Protein AF-A0A9D1M6K6-F1 (afdb_monomer)

Nearest PDB structures (foldseek):
  8ptf-assembly1_A  TM=5.193E-01  e=3.815E-02  Bacteroides thetaiotaomicron
  6l8a-assembly3_E  TM=4.434E-01  e=5.321E-02  Acidithiobacillus ferrooxidans
  6l8a-assembly3_F  TM=3.833E-01  e=7.420E-02  Acidithiobacillus ferrooxidans
  6ww7-assembly1_A  TM=5.038E-01  e=3.914E-01  Homo sapiens
  7ado-assembly1_A  TM=4.540E-01  e=6.098E-01  Homo sapiens

Structure (mmCIF, N/CA/C/O backbone):
data_AF-A0A9D1M6K6-F1
#
_entry.id   AF-A0A9D1M6K6-F1
#
loop_
_atom_site.group_PDB
_atom_site.id
_atom_site.type_symbol
_atom_site.label_atom_id
_atom_site.label_alt_id
_atom_site.label_comp_id
_atom_site.label_asym_id
_atom_site.label_entity_id
_atom_site.label_seq_id
_atom_site.pdbx_PDB_ins_code
_atom_site.Cartn_x
_atom_site.Cartn_y
_atom_site.Cartn_z
_atom_site.occupancy
_atom_site.B_iso_or_equiv
_atom_site.auth_seq_id
_atom_site.auth_comp_id
_atom_site.auth_asym_id
_atom_site.auth_atom_id
_atom_site.pdbx_PDB_model_num
ATOM 1 N N . MET A 1 1 ? 9.273 11.017 15.588 1.00 47.97 1 MET A N 1
ATOM 2 C CA . MET A 1 1 ? 7.871 10.548 15.519 1.00 47.97 1 MET A CA 1
ATOM 3 C C . MET A 1 1 ? 7.572 10.304 14.057 1.00 47.97 1 MET A C 1
ATOM 5 O O . MET A 1 1 ? 7.855 11.195 13.271 1.00 47.97 1 MET A O 1
ATOM 9 N N . GLY A 1 2 ? 7.155 9.089 13.700 1.00 63.84 2 GLY A N 1
ATOM 10 C CA . GLY A 1 2 ? 6.915 8.712 12.307 1.00 63.84 2 GLY A CA 1
ATOM 11 C C . GLY A 1 2 ? 5.485 8.980 11.845 1.00 63.84 2 GLY A C 1
ATOM 12 O O . GLY A 1 2 ? 4.604 9.266 12.658 1.00 63.84 2 GLY A O 1
ATOM 13 N N . SER A 1 3 ? 5.255 8.833 10.545 1.00 81.44 3 SER A N 1
ATOM 14 C CA . SER A 1 3 ? 3.920 8.757 9.961 1.00 81.44 3 SER A CA 1
ATOM 15 C C . SER A 1 3 ? 3.180 7.555 10.547 1.00 81.44 3 SER A C 1
ATOM 17 O O . SER A 1 3 ? 3.745 6.479 10.748 1.00 81.44 3 SER A O 1
ATOM 19 N N . THR A 1 4 ? 1.912 7.752 10.889 1.00 89.50 4 THR A N 1
ATOM 20 C CA . THR A 1 4 ? 1.105 6.757 11.603 1.00 89.50 4 THR A CA 1
ATOM 21 C C . THR A 1 4 ? -0.231 6.611 10.902 1.00 89.50 4 THR A C 1
ATOM 23 O O . THR A 1 4 ? -0.861 7.613 10.568 1.00 89.50 4 THR A O 1
ATOM 26 N N . ILE A 1 5 ? -0.679 5.371 10.723 1.00 91.19 5 ILE A N 1
ATOM 27 C CA . ILE A 1 5 ? -2.051 5.079 10.319 1.00 91.19 5 ILE A CA 1
ATOM 28 C C . ILE A 1 5 ? -2.792 4.563 11.550 1.00 91.19 5 ILE A C 1
ATOM 30 O O . ILE A 1 5 ? -2.311 3.690 12.279 1.00 91.19 5 ILE A O 1
ATOM 34 N N . VAL A 1 6 ? -3.972 5.132 11.785 1.00 92.69 6 VAL A N 1
ATOM 35 C CA . VAL A 1 6 ? -4.884 4.708 12.846 1.00 92.69 6 VAL A CA 1
ATOM 36 C C . VAL A 1 6 ? -6.104 4.046 12.221 1.00 92.69 6 VAL A C 1
ATOM 38 O O . VAL A 1 6 ? -6.691 4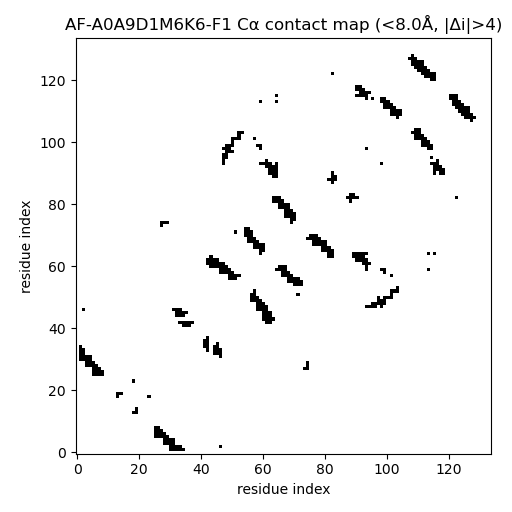.584 11.281 1.00 92.69 6 VAL A O 1
ATOM 41 N N . ARG A 1 7 ? -6.488 2.877 12.738 1.00 91.94 7 ARG A N 1
ATOM 42 C CA . ARG A 1 7 ? -7.745 2.222 12.371 1.00 91.94 7 ARG A CA 1
ATOM 43 C C . ARG A 1 7 ? -8.748 2.408 13.495 1.00 91.94 7 ARG A C 1
ATOM 45 O O . ARG A 1 7 ? -8.463 2.102 14.653 1.00 91.94 7 ARG A O 1
ATOM 52 N N . CYS A 1 8 ? -9.920 2.897 13.119 1.00 93.69 8 CYS A N 1
ATOM 53 C CA . CYS A 1 8 ? -11.018 3.179 14.026 1.00 93.69 8 CYS A CA 1
ATOM 54 C C . CYS A 1 8 ? -12.257 2.453 13.498 1.00 93.69 8 CYS A C 1
ATOM 56 O O . CYS A 1 8 ? -12.927 2.929 12.578 1.00 93.69 8 CYS A O 1
ATOM 58 N N . ASP A 1 9 ? -12.549 1.284 14.051 1.00 92.25 9 ASP A N 1
ATOM 59 C CA . ASP A 1 9 ? -13.633 0.439 13.573 1.00 92.25 9 ASP A CA 1
ATOM 60 C C . ASP A 1 9 ? -14.974 1.108 13.884 1.00 92.25 9 ASP A C 1
ATOM 62 O O . ASP A 1 9 ? -15.235 1.537 15.013 1.00 92.25 9 ASP A O 1
ATOM 66 N N . ARG A 1 10 ? -15.830 1.213 12.859 1.00 93.19 10 ARG A N 1
ATOM 67 C CA . ARG A 1 10 ? -17.150 1.863 12.944 1.00 93.19 10 ARG A CA 1
ATOM 68 C C . ARG A 1 10 ? -17.074 3.286 13.515 1.00 93.19 10 ARG A C 1
ATOM 70 O O . ARG A 1 10 ? -17.936 3.697 14.290 1.00 93.19 10 ARG A O 1
ATOM 77 N N . PHE A 1 11 ? -16.042 4.041 13.125 1.00 93.62 11 PHE A N 1
ATOM 78 C CA . PHE A 1 11 ? -15.768 5.384 13.649 1.00 93.62 11 PHE A CA 1
ATOM 79 C C . PHE A 1 11 ? -17.006 6.289 13.674 1.00 93.62 11 PHE A C 1
ATOM 81 O O . PHE A 1 11 ? -17.311 6.861 14.715 1.00 93.62 11 PHE A O 1
ATOM 88 N N . LEU A 1 12 ? -17.747 6.380 12.563 1.00 94.75 12 LEU A N 1
ATOM 89 C CA . LEU A 1 12 ? -18.924 7.250 12.467 1.00 94.75 12 LEU A CA 1
ATOM 90 C C . LEU A 1 12 ? -20.043 6.845 13.441 1.00 94.75 12 LEU A C 1
ATOM 92 O O . LEU A 1 12 ? -20.640 7.712 14.073 1.00 94.75 12 LEU A O 1
ATOM 96 N N . GLU A 1 13 ? -20.295 5.545 13.619 1.00 96.56 13 GLU A N 1
ATOM 97 C CA . GLU A 1 13 ? -21.298 5.052 14.575 1.00 96.56 13 GLU A CA 1
ATOM 98 C C . GLU A 1 13 ? -20.899 5.358 16.022 1.00 96.56 13 GLU A C 1
ATOM 100 O O . GLU A 1 13 ? -21.721 5.819 16.813 1.00 96.56 13 GLU A O 1
ATOM 105 N N . ARG A 1 14 ? -19.627 5.119 16.367 1.00 94.31 14 ARG A N 1
ATOM 106 C CA . ARG A 1 14 ? -19.081 5.399 17.703 1.00 94.31 14 ARG A CA 1
ATOM 107 C C . ARG A 1 14 ? -19.091 6.899 18.002 1.00 94.31 14 ARG A C 1
ATOM 109 O O . ARG A 1 14 ? -19.458 7.313 19.101 1.00 94.31 14 ARG A O 1
ATOM 116 N N . ALA A 1 15 ? -18.742 7.722 17.012 1.00 93.88 15 ALA A N 1
ATOM 117 C CA . ALA A 1 15 ? -18.792 9.177 17.114 1.00 93.88 15 ALA A CA 1
ATOM 118 C C . ALA A 1 15 ? -20.226 9.670 17.360 1.00 93.88 15 ALA A C 1
ATOM 120 O O . ALA A 1 15 ? -20.447 10.460 18.273 1.00 93.88 15 ALA A O 1
ATOM 121 N N . ALA A 1 16 ? -21.209 9.147 16.620 1.00 96.06 16 ALA A N 1
ATOM 122 C CA . ALA A 1 16 ? -22.620 9.506 16.785 1.00 96.06 16 ALA A CA 1
ATOM 123 C C . ALA A 1 16 ? -23.178 9.167 18.182 1.00 96.06 16 ALA A C 1
ATOM 125 O O . ALA A 1 16 ? -24.107 9.820 18.652 1.00 96.06 16 ALA A O 1
ATOM 126 N N . LYS A 1 17 ? -22.597 8.173 18.865 1.00 96.12 17 LYS A N 1
ATOM 127 C CA . LYS A 1 17 ? -22.945 7.781 20.241 1.00 96.12 17 LYS A CA 1
ATOM 128 C C . LYS A 1 17 ? -22.137 8.508 21.322 1.00 96.12 17 LYS A C 1
ATOM 130 O O . LYS A 1 17 ? -22.294 8.191 22.497 1.00 96.12 17 LYS A O 1
ATOM 135 N N . ASN A 1 18 ? -21.287 9.471 20.952 1.00 94.12 18 ASN A N 1
ATOM 136 C CA . ASN A 1 18 ? -20.341 10.138 21.854 1.00 94.12 18 ASN A CA 1
ATOM 137 C C . ASN A 1 18 ? -19.383 9.167 22.575 1.00 94.12 18 ASN A C 1
ATOM 139 O O . ASN A 1 18 ? -18.990 9.406 23.713 1.00 94.12 18 ASN A O 1
ATOM 143 N N . GLU A 1 19 ? -18.979 8.075 21.922 1.00 93.25 19 GLU A N 1
ATOM 144 C CA . GLU A 1 19 ? -18.015 7.115 22.486 1.00 93.25 19 GLU A CA 1
ATOM 145 C C . GLU A 1 19 ? -16.552 7.559 22.271 1.00 93.25 19 GLU A C 1
ATOM 147 O O . GLU A 1 19 ? -15.637 7.074 22.939 1.00 93.25 19 GLU A O 1
ATOM 152 N N . ILE A 1 20 ? -16.313 8.506 21.356 1.00 91.94 20 ILE A N 1
ATOM 153 C CA . ILE A 1 20 ? -14.983 9.049 21.041 1.00 91.94 20 ILE A CA 1
ATOM 154 C C . ILE A 1 20 ? -14.730 10.287 21.902 1.00 91.94 20 ILE A C 1
ATOM 156 O O . ILE A 1 20 ? -14.924 11.427 21.485 1.00 91.94 20 ILE A O 1
ATOM 160 N N . VAL A 1 21 ? -14.329 10.040 23.145 1.00 91.94 21 VAL A N 1
ATOM 161 C CA . VAL A 1 21 ? -14.096 11.065 24.171 1.00 91.94 21 VAL A CA 1
ATOM 162 C C . VAL A 1 21 ? -12.608 11.242 24.476 1.00 91.94 21 VAL A C 1
ATOM 164 O O . VAL A 1 21 ? -11.751 10.499 23.995 1.00 91.94 21 VAL A O 1
ATOM 167 N N . LYS A 1 22 ? -12.269 12.226 25.317 1.00 92.50 22 LYS A N 1
ATOM 168 C CA . LYS A 1 22 ? -10.894 12.425 25.792 1.00 92.50 22 LYS A CA 1
ATOM 169 C C . LYS A 1 22 ? -10.355 11.134 26.426 1.00 92.50 22 LYS A C 1
ATOM 171 O O . LYS A 1 22 ? -10.944 10.612 27.365 1.00 92.50 22 LYS A O 1
ATOM 176 N N . GLY A 1 23 ? -9.214 10.656 25.931 1.00 89.81 23 GLY A N 1
ATOM 177 C CA . GLY A 1 23 ? -8.582 9.414 26.392 1.00 89.81 23 GLY A CA 1
ATOM 178 C C . GLY A 1 23 ? -9.017 8.154 25.636 1.00 89.81 23 GLY A C 1
ATOM 179 O O . GLY A 1 23 ? -8.472 7.084 25.908 1.00 89.81 23 GLY A O 1
ATOM 180 N N . TRP A 1 24 ? -9.942 8.272 24.677 1.00 92.12 24 TRP A N 1
ATOM 181 C CA . TRP A 1 24 ? -10.261 7.197 23.741 1.00 92.12 24 TRP A CA 1
ATOM 182 C C . TRP A 1 24 ? -9.013 6.743 22.969 1.00 92.12 24 TRP A C 1
ATOM 184 O O . TRP A 1 24 ? -8.129 7.548 22.658 1.00 92.12 24 TRP A O 1
ATOM 194 N N . LYS A 1 25 ? -8.946 5.443 22.665 1.00 92.81 25 LYS A N 1
ATOM 195 C CA . LYS A 1 25 ? -7.855 4.823 21.910 1.00 92.81 25 LYS A CA 1
ATOM 196 C C . LYS A 1 25 ? -8.409 4.161 20.647 1.00 92.81 25 LYS A C 1
ATOM 198 O O . LYS A 1 25 ? -9.441 3.498 20.742 1.00 92.81 25 LYS A O 1
ATOM 203 N N . PRO A 1 26 ? -7.726 4.296 19.500 1.00 93.88 26 PRO A N 1
ATOM 204 C CA . PRO A 1 26 ? -8.091 3.577 18.286 1.00 93.88 26 PRO A CA 1
ATOM 205 C C . PRO A 1 26 ? -7.897 2.069 18.448 1.00 93.88 26 PRO A C 1
ATOM 207 O O . PRO A 1 26 ? -7.112 1.617 19.284 1.00 93.88 26 PRO A O 1
ATOM 210 N N . ASP A 1 27 ? -8.604 1.300 17.621 1.00 94.62 27 ASP A N 1
ATOM 211 C CA . ASP A 1 27 ? -8.548 -0.164 17.633 1.00 94.62 27 ASP A CA 1
ATOM 212 C C . ASP A 1 27 ? -7.182 -0.674 17.140 1.00 94.62 27 ASP A C 1
ATOM 214 O O . ASP A 1 27 ? -6.718 -1.731 17.565 1.00 94.62 27 ASP A O 1
ATOM 218 N N . LEU A 1 28 ? -6.510 0.102 16.281 1.00 94.50 28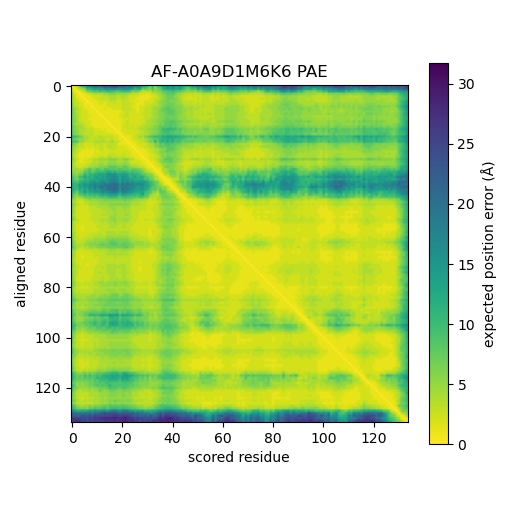 LEU A N 1
ATOM 219 C CA . LEU A 1 28 ? -5.139 -0.154 15.853 1.00 94.50 28 LEU A CA 1
ATOM 220 C C . LEU A 1 28 ? -4.377 1.155 15.627 1.00 94.50 28 LEU A C 1
ATOM 222 O O . LEU A 1 28 ? -4.886 2.095 15.015 1.00 94.50 28 LEU A O 1
ATOM 226 N N . ILE A 1 29 ? -3.123 1.176 16.072 1.00 92.81 29 ILE A N 1
ATOM 227 C CA . ILE A 1 29 ? -2.116 2.169 15.696 1.00 92.81 29 ILE A CA 1
ATOM 228 C C . ILE A 1 29 ? -0.966 1.388 15.091 1.00 92.81 29 ILE A C 1
ATOM 230 O O . ILE A 1 29 ? -0.431 0.496 15.751 1.00 92.81 29 ILE A O 1
ATOM 234 N N . PHE A 1 30 ? -0.564 1.720 13.872 1.00 91.00 30 PHE A N 1
ATOM 235 C CA . PHE A 1 30 ? 0.676 1.186 13.332 1.00 91.00 30 PHE A CA 1
ATOM 236 C C . PHE A 1 30 ? 1.481 2.272 12.631 1.00 91.00 30 PHE A C 1
ATOM 238 O O . PHE A 1 30 ? 0.952 3.239 12.074 1.00 91.00 30 PHE A O 1
ATOM 245 N N . TYR A 1 31 ? 2.793 2.112 12.729 1.00 87.31 31 TYR A N 1
ATOM 246 C CA . TYR A 1 31 ? 3.768 3.075 12.255 1.00 87.31 31 TYR A CA 1
ATOM 247 C C . TYR A 1 31 ? 4.219 2.684 10.861 1.00 87.31 31 TYR A C 1
ATOM 249 O O . TYR A 1 31 ? 4.565 1.526 10.616 1.00 87.31 31 TYR A O 1
ATOM 257 N N . ILE A 1 32 ? 4.233 3.663 9.967 1.00 88.81 32 ILE A N 1
ATOM 258 C CA . ILE A 1 32 ? 4.789 3.504 8.631 1.00 88.81 32 ILE A CA 1
ATOM 259 C C . ILE A 1 32 ? 6.124 4.252 8.545 1.00 88.81 32 ILE A C 1
ATOM 261 O O . ILE A 1 32 ? 6.366 5.178 9.331 1.00 88.81 32 ILE A O 1
ATOM 265 N N . PRO A 1 33 ? 7.011 3.842 7.624 1.00 84.12 33 PRO A N 1
ATOM 266 C CA . PRO A 1 33 ? 8.295 4.490 7.426 1.00 84.12 33 PRO A CA 1
ATOM 267 C C . PRO A 1 33 ? 8.153 6.004 7.232 1.00 84.12 33 PRO A C 1
ATOM 269 O O . PRO A 1 33 ? 7.300 6.478 6.480 1.00 84.12 33 PRO A O 1
ATOM 272 N N . PHE A 1 34 ? 8.974 6.769 7.944 1.00 82.06 34 PHE A N 1
ATOM 273 C CA . PHE A 1 34 ? 8.983 8.224 7.874 1.00 82.06 34 PHE A CA 1
ATOM 274 C C . PHE A 1 34 ? 10.381 8.745 8.131 1.00 82.06 34 PHE A C 1
ATOM 276 O O . PHE A 1 34 ? 11.001 8.398 9.138 1.00 82.06 34 PHE A O 1
ATOM 283 N N . ASN A 1 35 ? 10.815 9.634 7.248 1.00 77.50 35 ASN A N 1
ATOM 284 C CA . ASN A 1 35 ? 12.058 10.371 7.376 1.00 77.50 35 ASN A CA 1
ATOM 285 C C . ASN A 1 35 ? 11.777 11.853 7.120 1.00 77.50 35 ASN A C 1
ATOM 287 O O . ASN A 1 35 ? 10.906 12.199 6.319 1.00 77.50 35 ASN A O 1
ATOM 291 N N . ILE A 1 36 ? 12.510 12.726 7.811 1.00 70.31 36 ILE A N 1
ATOM 292 C CA . ILE A 1 36 ? 12.432 14.167 7.567 1.00 70.31 36 ILE A CA 1
ATOM 293 C C . ILE A 1 36 ? 13.042 14.436 6.192 1.00 70.31 36 ILE A C 1
ATOM 295 O O . ILE A 1 36 ? 14.143 13.981 5.892 1.00 70.31 36 ILE A O 1
ATOM 299 N N . GLU A 1 37 ? 12.315 15.167 5.354 1.00 68.00 37 GLU A N 1
ATOM 300 C CA . GLU A 1 37 ? 12.803 15.592 4.048 1.00 68.00 37 GLU A CA 1
ATOM 301 C C . GLU A 1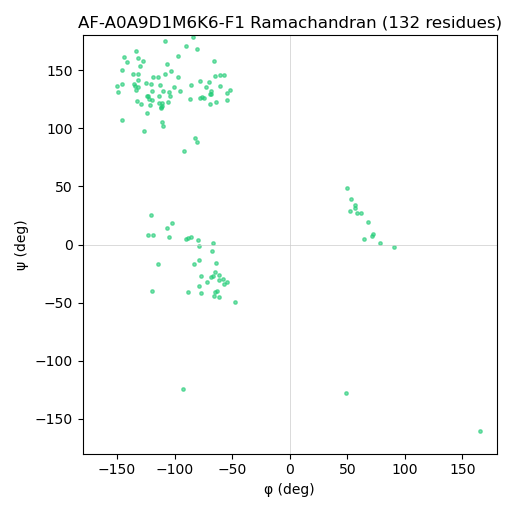 37 ? 13.696 16.825 4.220 1.00 68.00 37 GLU A C 1
ATOM 303 O O . GLU A 1 37 ? 13.235 17.961 4.221 1.00 68.00 37 GLU A O 1
ATOM 308 N N . ASP A 1 38 ? 14.984 16.581 4.445 1.00 71.19 38 ASP A N 1
ATOM 309 C CA . ASP A 1 38 ? 16.009 17.601 4.709 1.00 71.19 38 ASP A CA 1
ATOM 310 C C . ASP A 1 38 ? 17.129 17.609 3.651 1.00 71.19 38 ASP A C 1
ATOM 312 O O . ASP A 1 38 ? 18.152 18.274 3.812 1.00 71.19 38 ASP A O 1
ATOM 316 N N . GLY A 1 39 ? 16.965 16.843 2.566 1.00 66.38 39 GLY A N 1
ATOM 317 C CA . GLY A 1 39 ? 17.985 16.688 1.527 1.00 66.38 39 GLY A CA 1
ATOM 318 C C . GLY A 1 39 ? 19.202 15.854 1.952 1.00 66.38 39 GLY A C 1
ATOM 319 O O . GLY A 1 39 ? 20.147 15.730 1.171 1.00 66.38 39 GLY A O 1
ATOM 320 N N . SER A 1 40 ? 19.186 15.226 3.137 1.00 68.25 40 SER A N 1
ATOM 321 C CA . SER A 1 40 ? 20.294 14.412 3.673 1.00 68.25 40 SER A CA 1
ATOM 322 C C . SER A 1 40 ? 20.558 13.110 2.915 1.00 68.25 40 SER A C 1
ATOM 324 O O . SER A 1 40 ? 21.526 12.412 3.219 1.00 68.25 40 SER A O 1
ATOM 326 N N . LYS A 1 41 ? 19.721 12.769 1.924 1.00 63.81 41 LYS A N 1
ATOM 327 C CA . LYS A 1 41 ? 19.686 11.448 1.277 1.00 63.81 41 LYS A CA 1
ATOM 328 C C . LYS A 1 41 ? 19.328 10.327 2.265 1.00 63.81 41 LYS A C 1
ATOM 330 O O . LYS A 1 41 ? 19.740 9.197 2.066 1.00 63.81 41 LYS A O 1
ATOM 335 N N . LEU A 1 42 ? 18.592 10.608 3.337 1.00 64.88 42 LEU A N 1
ATOM 336 C CA . LEU A 1 42 ? 17.990 9.580 4.203 1.00 64.88 42 LEU A CA 1
ATOM 337 C C . LEU A 1 42 ? 16.473 9.448 3.967 1.00 64.88 42 LEU A C 1
ATOM 339 O O . LEU A 1 42 ? 15.788 8.699 4.653 1.00 64.88 42 LEU A O 1
ATOM 343 N N . ASP A 1 43 ? 15.944 10.141 2.958 1.00 67.56 43 ASP A N 1
ATOM 344 C CA . ASP A 1 43 ? 14.530 10.196 2.570 1.00 67.56 43 ASP A CA 1
ATOM 345 C C . ASP A 1 43 ? 14.049 8.969 1.774 1.00 67.56 43 ASP A C 1
ATOM 347 O O . ASP A 1 43 ? 12.871 8.888 1.429 1.00 67.56 43 ASP A O 1
ATOM 351 N N . TYR A 1 44 ? 14.934 8.005 1.496 1.00 73.56 44 TYR A N 1
ATOM 352 C CA . TYR A 1 44 ? 14.652 6.854 0.631 1.00 73.56 44 TYR A CA 1
ATOM 353 C C . TYR A 1 44 ? 13.461 6.012 1.077 1.00 73.56 44 TYR A C 1
ATOM 355 O O . TYR A 1 44 ? 12.746 5.517 0.217 1.00 73.56 44 TYR A O 1
ATOM 363 N N . ASP A 1 45 ? 13.242 5.889 2.387 1.00 78.75 45 ASP A N 1
ATOM 364 C CA . ASP A 1 45 ? 12.161 5.088 2.963 1.00 78.75 45 ASP A CA 1
ATOM 365 C C . ASP A 1 45 ? 10.980 5.946 3.439 1.00 78.75 45 ASP A C 1
ATOM 367 O O . ASP A 1 45 ? 10.196 5.513 4.272 1.00 78.75 45 ASP A O 1
ATOM 371 N N . ASN A 1 46 ? 10.842 7.193 2.984 1.00 87.69 46 ASN A N 1
ATOM 372 C CA . ASN A 1 46 ? 9.730 8.029 3.430 1.00 87.69 46 ASN A CA 1
ATOM 373 C C . ASN A 1 46 ? 8.411 7.593 2.765 1.00 87.69 46 ASN A C 1
ATOM 375 O O . ASN A 1 46 ? 8.333 7.536 1.538 1.00 87.69 46 ASN A O 1
ATOM 379 N N . ALA A 1 47 ? 7.369 7.315 3.552 1.00 90.12 47 ALA A N 1
ATOM 380 C CA . ALA A 1 47 ? 6.029 7.068 3.022 1.00 90.12 47 ALA A CA 1
ATOM 381 C C . ALA A 1 47 ? 5.430 8.351 2.424 1.00 90.12 47 ALA A C 1
ATOM 383 O O . ALA A 1 47 ? 5.450 9.405 3.063 1.00 90.12 47 ALA A O 1
ATOM 384 N N . LYS A 1 48 ? 4.871 8.259 1.212 1.00 89.25 48 LYS A N 1
ATOM 385 C CA . LYS A 1 48 ? 4.361 9.420 0.457 1.00 89.25 48 LYS A CA 1
ATOM 386 C C . LYS A 1 48 ? 2.876 9.339 0.150 1.00 89.25 48 LYS A C 1
ATOM 388 O O . LYS A 1 48 ? 2.161 10.325 0.288 1.00 89.25 48 LYS A O 1
ATOM 393 N N . ALA A 1 49 ? 2.397 8.152 -0.192 1.00 91.75 49 ALA A N 1
ATOM 394 C CA . ALA A 1 49 ? 0.983 7.898 -0.407 1.00 91.75 49 ALA A CA 1
ATOM 395 C C . ALA A 1 49 ? 0.618 6.503 0.093 1.00 91.75 49 ALA A C 1
ATOM 397 O O . ALA A 1 49 ? 1.482 5.643 0.274 1.00 91.75 49 ALA A O 1
ATOM 398 N N . PHE A 1 50 ? -0.672 6.272 0.311 1.00 94.19 50 PHE A N 1
ATOM 399 C CA . PHE A 1 50 ? -1.177 4.944 0.606 1.00 94.19 50 PHE A CA 1
ATOM 400 C C . PHE A 1 50 ? -2.515 4.689 -0.074 1.00 94.19 50 PHE A C 1
ATOM 402 O O . PHE A 1 50 ? -3.266 5.621 -0.358 1.00 94.19 50 PHE A O 1
ATOM 409 N N . ALA A 1 51 ? -2.820 3.412 -0.263 1.00 96.19 51 ALA A N 1
ATOM 410 C CA . ALA A 1 51 ? -4.143 2.922 -0.607 1.00 96.19 51 ALA A CA 1
ATOM 411 C C . ALA A 1 51 ? -4.496 1.754 0.320 1.00 96.19 51 ALA A C 1
ATOM 413 O O . ALA A 1 51 ? -3.636 0.940 0.661 1.00 96.19 51 ALA A O 1
ATOM 414 N N . ALA A 1 52 ? -5.755 1.672 0.738 1.00 95.75 52 ALA A N 1
ATOM 415 C CA . ALA A 1 52 ? -6.275 0.550 1.510 1.00 95.75 52 ALA A CA 1
ATOM 416 C C . ALA A 1 52 ? -7.297 -0.192 0.651 1.00 95.75 52 ALA A C 1
ATOM 418 O O . ALA A 1 52 ? -8.271 0.415 0.217 1.00 95.75 52 ALA A O 1
ATOM 419 N N . GLU A 1 53 ? -7.074 -1.482 0.414 1.00 97.75 53 GLU A N 1
ATOM 420 C CA . GLU A 1 53 ? -7.927 -2.299 -0.450 1.00 97.75 53 GLU A CA 1
ATOM 421 C C . GLU A 1 53 ? -7.910 -3.758 0.019 1.00 97.75 53 GLU A C 1
ATOM 423 O O . GLU A 1 53 ? -6.858 -4.298 0.376 1.00 97.75 53 GLU A O 1
ATOM 428 N N . GLY A 1 54 ? -9.082 -4.395 0.048 1.00 95.94 54 GLY A N 1
ATOM 429 C CA . GLY A 1 54 ? -9.270 -5.719 0.638 1.00 95.94 54 GLY A CA 1
ATOM 430 C C . GLY A 1 54 ? -8.662 -5.800 2.041 1.00 95.94 54 GLY A C 1
ATOM 431 O O . GLY A 1 54 ? -8.915 -4.939 2.887 1.00 95.94 54 GLY A O 1
ATOM 432 N N . ASP A 1 55 ? -7.821 -6.802 2.285 1.00 96.19 55 ASP A N 1
ATOM 433 C CA . ASP A 1 55 ? -7.193 -7.048 3.589 1.00 96.19 55 ASP A CA 1
ATOM 434 C C . ASP A 1 55 ? -5.868 -6.304 3.811 1.00 96.19 55 ASP A C 1
ATOM 436 O O . ASP A 1 55 ? -5.223 -6.491 4.846 1.00 96.19 55 ASP A O 1
ATOM 440 N N . TYR A 1 56 ? -5.459 -5.428 2.888 1.00 97.19 56 TYR A N 1
ATOM 441 C CA . TYR A 1 56 ? -4.122 -4.837 2.902 1.00 97.19 56 TYR A CA 1
ATOM 442 C C . TYR A 1 56 ? -4.119 -3.311 2.823 1.00 97.19 56 TYR A C 1
ATOM 444 O O . TYR A 1 56 ? -5.062 -2.659 2.370 1.00 97.19 56 TYR A O 1
ATOM 452 N N . ILE A 1 57 ? -3.009 -2.740 3.284 1.00 96.69 57 ILE A N 1
ATOM 453 C CA . ILE A 1 57 ? -2.645 -1.338 3.101 1.00 96.69 57 ILE A CA 1
ATOM 454 C C . ILE A 1 57 ? -1.323 -1.303 2.338 1.00 96.69 57 ILE A C 1
ATOM 456 O O . ILE A 1 57 ? -0.334 -1.898 2.764 1.00 96.69 57 ILE A O 1
ATOM 460 N N . PHE A 1 58 ? -1.320 -0.594 1.216 1.00 96.94 58 PHE A N 1
ATOM 461 C CA . PHE A 1 58 ? -0.189 -0.438 0.313 1.00 96.94 58 PHE A CA 1
ATOM 462 C C . PHE A 1 58 ? 0.376 0.964 0.493 1.00 96.94 58 PHE A C 1
ATOM 464 O O . PHE A 1 58 ? -0.358 1.938 0.338 1.00 96.94 58 PHE A O 1
ATOM 471 N N . ILE A 1 59 ? 1.659 1.071 0.827 1.00 94.75 59 ILE A N 1
ATOM 472 C CA . ILE A 1 59 ? 2.343 2.342 1.068 1.00 94.75 59 ILE A CA 1
ATOM 473 C C . ILE A 1 59 ? 3.358 2.574 -0.045 1.00 94.75 59 ILE A C 1
ATOM 475 O O . ILE A 1 59 ? 4.312 1.809 -0.170 1.00 94.75 59 ILE A O 1
ATOM 479 N N . ALA A 1 60 ? 3.174 3.638 -0.819 1.00 94.06 60 ALA A N 1
ATOM 480 C CA . ALA A 1 60 ? 4.165 4.109 -1.774 1.00 94.06 60 ALA A CA 1
ATOM 481 C C . ALA A 1 60 ? 5.298 4.830 -1.037 1.00 94.06 60 ALA A C 1
ATOM 483 O O . ALA A 1 60 ? 5.066 5.748 -0.239 1.00 94.06 60 ALA A O 1
ATOM 484 N N . ILE A 1 61 ? 6.523 4.392 -1.305 1.00 91.31 61 ILE A N 1
ATOM 485 C CA . ILE A 1 61 ? 7.744 4.955 -0.744 1.00 91.31 61 ILE A CA 1
ATOM 486 C C . ILE A 1 61 ? 8.353 5.946 -1.739 1.00 91.31 61 ILE A C 1
ATOM 488 O O . ILE A 1 61 ? 8.322 5.728 -2.948 1.00 91.31 61 ILE A O 1
ATOM 492 N N . ALA A 1 62 ? 8.938 7.026 -1.219 1.00 88.88 62 ALA A N 1
ATOM 493 C CA . ALA A 1 62 ? 9.420 8.161 -1.999 1.00 88.88 62 ALA A CA 1
ATOM 494 C C . ALA A 1 62 ? 10.393 7.805 -3.127 1.00 88.88 62 ALA A C 1
ATOM 496 O O . ALA A 1 62 ? 10.422 8.494 -4.143 1.00 88.88 62 ALA A O 1
ATOM 497 N N . ARG A 1 63 ? 11.219 6.767 -2.955 1.00 86.81 63 ARG A N 1
ATOM 498 C CA . ARG A 1 63 ? 12.276 6.414 -3.907 1.00 86.81 63 ARG A CA 1
ATOM 499 C C . ARG A 1 63 ? 12.259 4.932 -4.254 1.00 86.81 63 ARG A C 1
ATOM 501 O O . ARG A 1 63 ? 11.699 4.103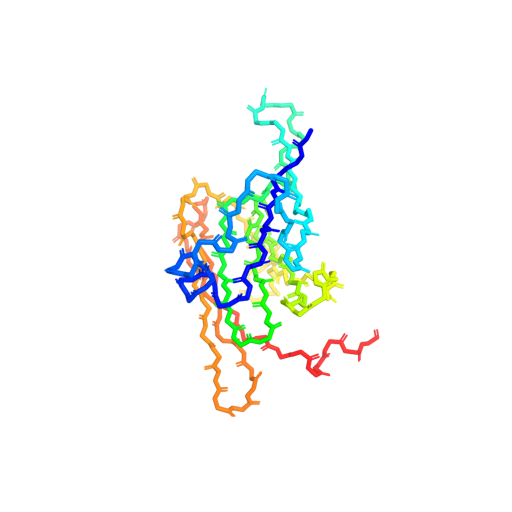 -3.541 1.00 86.81 63 ARG A O 1
ATOM 508 N N . TYR A 1 64 ? 12.898 4.616 -5.379 1.00 87.44 64 TYR A N 1
ATOM 509 C CA . TYR A 1 64 ? 13.058 3.262 -5.923 1.00 87.44 64 TYR A CA 1
ATOM 510 C C . TYR A 1 64 ? 11.755 2.564 -6.338 1.00 87.44 64 TYR A C 1
ATOM 512 O O . TYR A 1 64 ? 11.794 1.412 -6.765 1.00 87.44 64 TYR A O 1
ATOM 520 N N . GLY A 1 65 ? 10.605 3.245 -6.271 1.00 89.94 65 GLY A N 1
ATOM 521 C CA . GLY A 1 65 ? 9.309 2.673 -6.647 1.00 89.94 65 GLY A CA 1
ATOM 522 C C . GLY A 1 65 ? 8.825 1.566 -5.718 1.00 89.94 65 GLY A C 1
ATOM 523 O O . GLY A 1 65 ? 7.984 0.760 -6.119 1.00 89.94 65 GLY A O 1
ATOM 524 N N . TYR A 1 66 ? 9.372 1.500 -4.505 1.00 92.62 66 TYR A N 1
ATOM 525 C CA . TYR A 1 66 ? 9.009 0.490 -3.525 1.00 92.62 66 TYR A CA 1
ATOM 526 C C . TYR A 1 66 ? 7.600 0.718 -2.99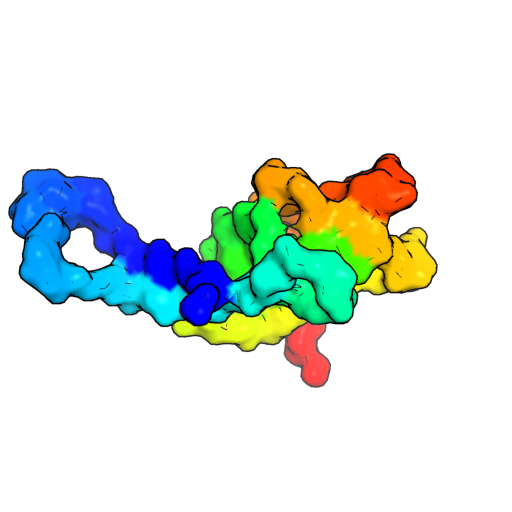2 1.00 92.62 66 TYR A C 1
ATOM 528 O O . TYR A 1 66 ? 7.199 1.845 -2.698 1.00 92.62 66 TYR A O 1
ATOM 536 N N . ILE A 1 67 ? 6.874 -0.384 -2.817 1.00 95.12 67 ILE A N 1
ATOM 537 C CA . ILE A 1 67 ? 5.56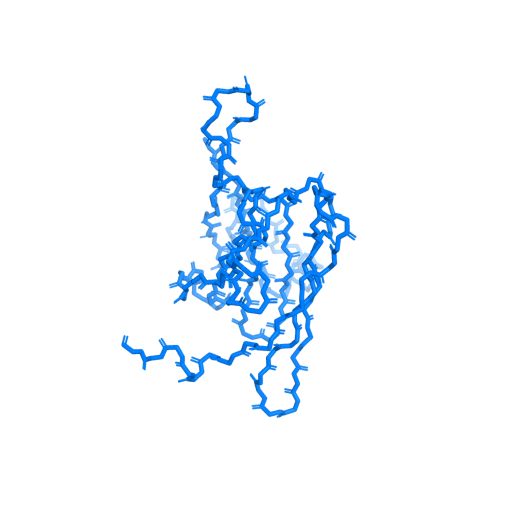7 -0.386 -2.167 1.00 95.12 67 ILE A CA 1
ATOM 538 C C . ILE A 1 67 ? 5.626 -1.367 -1.005 1.00 95.12 67 ILE A C 1
ATOM 540 O O . ILE A 1 67 ? 5.771 -2.569 -1.224 1.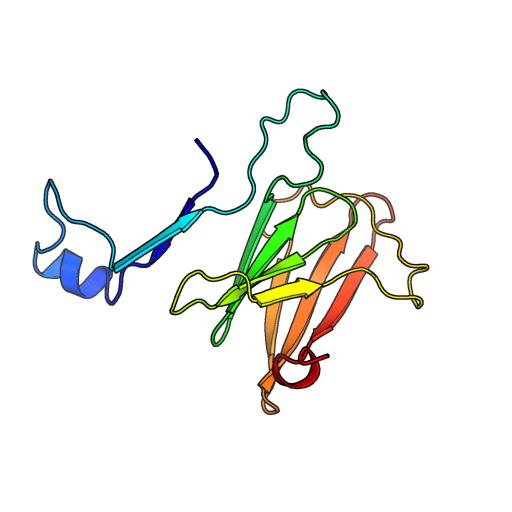00 95.12 67 ILE A O 1
ATOM 544 N N . THR A 1 68 ? 5.534 -0.888 0.231 1.00 94.75 68 THR A N 1
ATOM 545 C CA . THR A 1 68 ? 5.416 -1.778 1.394 1.00 94.75 68 THR A CA 1
ATOM 546 C C . THR A 1 68 ? 3.956 -2.149 1.616 1.00 94.75 68 THR A C 1
ATOM 548 O O . THR A 1 68 ? 3.056 -1.319 1.486 1.00 94.75 68 THR A O 1
ATOM 551 N N . VAL A 1 69 ? 3.710 -3.423 1.915 1.00 96.62 69 VAL A N 1
ATOM 552 C CA . VAL A 1 69 ? 2.364 -3.978 2.082 1.00 96.62 69 VAL A CA 1
ATOM 553 C C . VAL A 1 69 ? 2.183 -4.391 3.530 1.00 96.62 69 VAL A C 1
ATOM 555 O O . VAL A 1 69 ? 3.001 -5.135 4.072 1.00 96.62 69 VAL A O 1
ATOM 558 N N . TYR A 1 70 ? 1.105 -3.927 4.148 1.00 95.50 70 TYR A N 1
ATOM 559 C CA . TYR A 1 70 ? 0.748 -4.227 5.529 1.00 95.50 70 TYR A CA 1
ATOM 560 C C . TYR A 1 70 ? -0.591 -4.943 5.584 1.00 95.50 70 TYR A C 1
ATOM 562 O O . TYR A 1 70 ? -1.508 -4.622 4.832 1.00 95.50 70 TYR A O 1
ATOM 570 N N . ASP A 1 71 ? -0.719 -5.880 6.513 1.00 95.38 71 ASP A N 1
ATOM 571 C CA . ASP A 1 71 ? -1.994 -6.487 6.862 1.00 95.38 71 ASP A CA 1
ATOM 572 C C . ASP A 1 71 ? -2.859 -5.441 7.582 1.00 95.38 71 ASP A C 1
ATOM 574 O O . ASP A 1 71 ? -2.474 -4.902 8.623 1.00 95.38 71 ASP A O 1
ATOM 578 N N . LYS A 1 72 ? -4.034 -5.131 7.030 1.00 94.31 72 LYS A N 1
ATOM 579 C CA . LYS A 1 72 ? -4.931 -4.077 7.533 1.00 94.31 72 LYS A CA 1
ATOM 580 C C . LYS A 1 72 ? -5.518 -4.417 8.907 1.00 94.31 72 LYS A C 1
ATOM 582 O O . LYS A 1 72 ? -5.884 -3.524 9.680 1.00 94.31 72 LYS A O 1
ATOM 587 N N . SER A 1 73 ? -5.641 -5.709 9.211 1.00 93.75 73 SER A N 1
ATOM 588 C CA . SER A 1 73 ? -6.256 -6.201 10.442 1.00 93.75 73 SER A CA 1
ATOM 589 C C . SER A 1 73 ? -5.301 -6.110 11.642 1.00 93.75 73 SER A C 1
ATOM 591 O O . SER A 1 73 ? -5.726 -5.763 12.746 1.00 93.75 73 SER A O 1
ATOM 593 N N . THR A 1 74 ? -4.007 -6.345 11.412 1.00 94.00 74 THR A N 1
ATOM 594 C CA . THR A 1 74 ? -2.972 -6.458 12.451 1.00 94.00 74 THR A CA 1
ATOM 595 C C . THR A 1 74 ? -1.915 -5.356 12.410 1.00 94.00 74 THR A C 1
ATOM 597 O O . THR A 1 74 ? -1.182 -5.194 13.383 1.00 94.00 74 THR A O 1
ATOM 600 N N . GLY A 1 75 ? -1.793 -4.623 11.301 1.00 92.88 75 GLY A N 1
ATOM 601 C CA . GLY A 1 75 ? -0.740 -3.627 11.079 1.00 92.88 75 GLY A CA 1
ATOM 602 C C . GLY A 1 75 ? 0.646 -4.230 10.831 1.00 92.88 75 GLY A C 1
ATOM 603 O O . GLY A 1 75 ? 1.639 -3.503 10.836 1.00 92.88 75 GLY A O 1
ATOM 604 N N . LYS A 1 76 ? 0.752 -5.553 10.647 1.00 93.12 76 LYS A N 1
ATOM 605 C CA . LYS A 1 76 ? 2.035 -6.230 10.414 1.00 93.12 76 LYS A CA 1
ATOM 606 C C . LYS A 1 76 ? 2.499 -6.049 8.972 1.00 93.12 76 LYS A C 1
ATOM 608 O O . LYS A 1 76 ? 1.697 -6.148 8.047 1.00 93.12 76 LYS A O 1
ATOM 613 N N . LEU A 1 77 ? 3.803 -5.841 8.786 1.00 92.81 77 LEU A N 1
ATOM 614 C CA . LEU A 1 77 ? 4.430 -5.842 7.465 1.00 92.81 77 LEU A CA 1
ATOM 615 C C . LEU A 1 77 ? 4.301 -7.239 6.841 1.00 92.81 77 LEU A C 1
ATOM 617 O O . LEU A 1 77 ? 4.758 -8.223 7.420 1.00 92.81 77 LEU A O 1
ATOM 621 N N . VAL A 1 78 ? 3.692 -7.301 5.662 1.00 95.62 78 VAL A N 1
ATOM 622 C CA . VAL A 1 78 ? 3.559 -8.511 4.839 1.00 95.62 78 VAL A CA 1
ATOM 623 C C . VAL A 1 78 ? 4.768 -8.655 3.923 1.00 95.62 78 VAL A C 1
ATOM 625 O O . VAL A 1 78 ? 5.287 -9.753 3.750 1.00 95.62 78 VAL A O 1
ATOM 628 N N . GLY A 1 79 ? 5.237 -7.546 3.349 1.00 93.50 79 GLY A N 1
ATOM 629 C CA . GLY A 1 79 ? 6.387 -7.544 2.455 1.00 93.50 79 GLY A CA 1
ATOM 630 C C . GLY A 1 79 ? 6.519 -6.251 1.662 1.00 93.50 79 GLY A C 1
ATOM 631 O O . GLY A 1 79 ? 5.953 -5.218 2.026 1.00 93.50 79 GLY A O 1
ATOM 632 N N . ARG A 1 80 ? 7.278 -6.320 0.567 1.00 93.62 80 ARG A N 1
ATOM 633 C CA . ARG A 1 80 ? 7.552 -5.198 -0.333 1.00 93.62 80 ARG A CA 1
ATOM 634 C C . ARG A 1 80 ? 7.406 -5.635 -1.788 1.00 93.62 80 ARG A C 1
ATOM 636 O O . ARG A 1 80 ? 7.846 -6.721 -2.153 1.00 93.62 80 ARG A O 1
ATOM 643 N N . ILE A 1 81 ? 6.791 -4.782 -2.597 1.00 95.75 81 ILE A N 1
ATOM 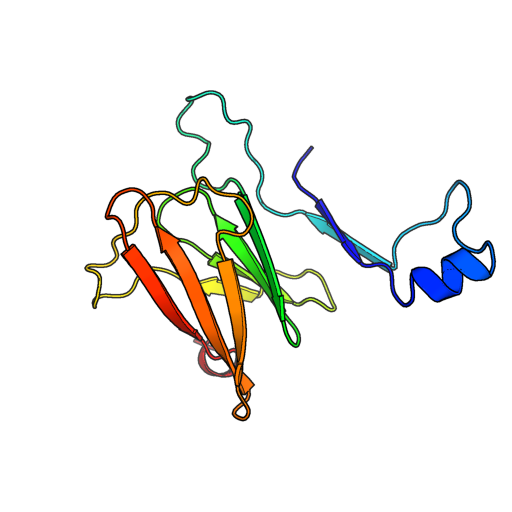644 C CA . ILE A 1 81 ? 6.715 -4.899 -4.053 1.00 95.75 81 ILE A CA 1
ATOM 645 C C . ILE A 1 81 ? 7.769 -3.961 -4.639 1.00 95.75 81 ILE A C 1
ATOM 647 O O . ILE A 1 81 ? 7.922 -2.826 -4.180 1.00 95.75 81 ILE A O 1
ATOM 651 N N . GLU A 1 82 ? 8.500 -4.451 -5.634 1.00 94.75 82 GLU A N 1
ATOM 652 C CA . GLU A 1 82 ? 9.618 -3.752 -6.262 1.00 94.75 82 GLU A CA 1
ATOM 653 C C . GLU A 1 82 ? 9.473 -3.771 -7.790 1.00 94.75 82 GLU A C 1
ATOM 655 O O . GLU A 1 82 ? 8.860 -4.699 -8.333 1.00 94.75 82 GLU A O 1
ATOM 660 N N . PRO A 1 83 ? 10.052 -2.786 -8.499 1.00 94.31 83 PRO A N 1
ATOM 661 C CA . PRO A 1 83 ? 10.106 -2.799 -9.955 1.00 94.31 83 PRO A CA 1
ATOM 662 C C . PRO A 1 83 ? 10.738 -4.094 -10.495 1.00 94.31 83 PRO A C 1
ATOM 664 O O . PRO A 1 83 ? 11.819 -4.502 -10.071 1.00 94.31 83 PRO A O 1
ATOM 667 N N . GLY A 1 84 ? 10.064 -4.734 -11.451 1.00 93.75 84 GLY A N 1
ATOM 668 C CA . GLY A 1 84 ? 10.516 -5.983 -12.068 1.00 93.75 84 GLY A CA 1
ATOM 669 C C . GLY A 1 84 ? 11.506 -5.793 -13.222 1.00 93.75 84 GLY A C 1
ATOM 670 O O . GLY A 1 84 ? 11.822 -4.677 -13.643 1.00 93.75 84 GLY A O 1
ATOM 671 N N . ASP A 1 85 ? 11.966 -6.910 -13.790 1.00 94.69 85 ASP A N 1
ATOM 672 C CA . ASP A 1 85 ? 12.908 -6.926 -14.922 1.00 94.69 85 ASP A CA 1
ATOM 673 C C . ASP A 1 85 ? 12.356 -6.241 -16.181 1.00 94.69 85 ASP A C 1
ATOM 675 O O . ASP A 1 85 ? 13.110 -5.632 -16.937 1.00 94.69 85 ASP A O 1
ATOM 679 N N . ASN A 1 86 ? 11.035 -6.271 -16.380 1.00 91.81 86 ASN A N 1
ATOM 680 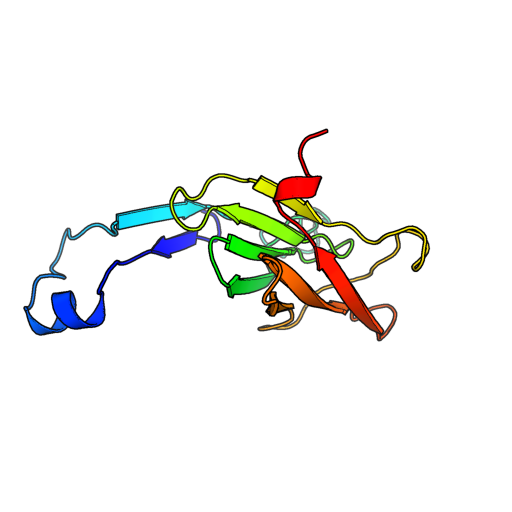C CA . ASN A 1 86 ? 10.342 -5.625 -17.500 1.00 91.81 86 ASN A CA 1
ATOM 681 C C . ASN A 1 86 ? 10.468 -4.092 -17.506 1.00 91.81 86 ASN A C 1
ATOM 683 O O . ASN A 1 86 ? 10.187 -3.460 -18.520 1.00 91.81 86 ASN A O 1
ATOM 687 N N . VAL A 1 87 ? 10.884 -3.501 -16.386 1.00 91.88 87 VAL A N 1
ATOM 688 C CA . VAL A 1 87 ? 11.221 -2.077 -16.258 1.00 91.88 87 VAL A CA 1
ATOM 689 C C . VAL A 1 87 ? 12.670 -1.886 -15.804 1.00 91.88 87 VAL A C 1
ATOM 691 O O . VAL A 1 87 ? 12.997 -0.878 -15.185 1.00 91.88 87 VAL A O 1
ATOM 694 N N . HIS A 1 88 ? 13.537 -2.868 -16.078 1.00 92.44 88 HIS A N 1
ATOM 695 C CA . HIS A 1 88 ? 14.958 -2.878 -15.713 1.00 92.44 88 HIS A CA 1
ATOM 696 C C . HIS A 1 88 ? 15.222 -2.700 -14.213 1.00 92.44 88 HIS A C 1
ATOM 698 O O . HIS A 1 88 ? 16.230 -2.112 -13.823 1.00 92.44 88 HIS A O 1
ATOM 704 N N . LYS A 1 89 ? 14.305 -3.189 -13.364 1.00 92.62 89 LYS A N 1
ATOM 705 C CA . LYS A 1 89 ? 14.326 -2.981 -11.906 1.00 92.62 89 LYS A CA 1
ATOM 706 C C . LYS A 1 89 ? 14.443 -1.504 -11.517 1.00 92.62 89 LYS A C 1
ATOM 708 O O . LYS A 1 89 ? 15.013 -1.169 -10.482 1.00 92.62 89 LYS A O 1
ATOM 713 N N . GLN A 1 90 ? 13.927 -0.616 -12.366 1.00 89.50 90 GLN A N 1
ATOM 714 C CA . GLN A 1 90 ? 14.131 0.816 -12.243 1.00 89.50 90 GLN A CA 1
ATOM 715 C C . GLN A 1 90 ? 12.816 1.568 -12.062 1.00 89.50 90 GLN A C 1
ATOM 717 O O . GLN A 1 90 ? 11.853 1.434 -12.826 1.00 89.50 90 GLN A O 1
ATOM 722 N N . SER A 1 91 ? 12.839 2.448 -11.072 1.00 89.75 91 SER A N 1
ATOM 723 C CA . SER A 1 91 ? 11.826 3.451 -10.793 1.00 89.75 91 SER A CA 1
ATOM 724 C C . SER A 1 91 ? 12.517 4.687 -10.237 1.00 89.75 91 SER A C 1
ATOM 726 O O . SER A 1 91 ? 13.570 4.575 -9.604 1.00 89.75 91 SER A O 1
ATOM 728 N N . GLY A 1 92 ? 11.943 5.856 -10.475 1.00 85.56 92 GLY A N 1
ATOM 729 C CA . GLY A 1 92 ? 12.375 7.104 -9.874 1.00 85.56 92 GLY A CA 1
ATOM 730 C C . GLY A 1 92 ? 11.606 7.394 -8.601 1.00 85.56 92 GLY A C 1
ATOM 731 O O . GLY A 1 92 ? 11.673 6.611 -7.646 1.00 85.56 92 GLY A O 1
ATOM 732 N N . TRP A 1 93 ? 10.973 8.561 -8.559 1.00 87.00 93 TRP A N 1
ATOM 733 C CA . TRP A 1 93 ? 10.414 9.134 -7.339 1.00 87.00 93 TRP A CA 1
ATOM 734 C C . TRP A 1 93 ? 8.893 9.082 -7.343 1.00 87.00 93 TRP A C 1
ATOM 736 O O . TRP A 1 93 ? 8.273 9.214 -8.393 1.00 87.00 93 TRP A O 1
ATOM 746 N N . CYS A 1 94 ? 8.337 8.912 -6.149 1.00 85.31 94 CYS A N 1
ATOM 747 C CA . CYS A 1 94 ? 6.934 9.135 -5.841 1.00 85.31 94 CYS A CA 1
ATOM 748 C C . CYS A 1 94 ? 6.875 10.386 -4.959 1.00 85.31 94 CYS A C 1
ATOM 750 O O . CYS A 1 94 ? 7.201 10.329 -3.772 1.00 85.31 94 CYS A O 1
ATOM 752 N N . ASP A 1 95 ? 6.503 11.529 -5.522 1.00 80.12 95 ASP A N 1
ATOM 753 C CA . ASP A 1 95 ? 6.502 12.829 -4.835 1.00 80.12 95 ASP A CA 1
ATOM 754 C C . ASP A 1 95 ? 5.131 13.528 -4.842 1.00 80.12 95 ASP A C 1
ATOM 756 O O . ASP A 1 95 ? 4.999 14.643 -4.335 1.00 80.12 95 ASP A O 1
ATOM 760 N N . PHE A 1 96 ? 4.085 12.835 -5.305 1.00 78.56 96 PHE A N 1
ATOM 761 C CA . PHE A 1 96 ? 2.700 13.305 -5.277 1.00 78.56 96 PHE A CA 1
ATOM 762 C C . PHE A 1 96 ? 1.846 12.660 -4.177 1.00 78.56 96 PHE A C 1
ATOM 764 O O . PHE A 1 96 ? 1.985 11.489 -3.817 1.00 78.56 96 PHE A O 1
ATOM 771 N N . ASN A 1 97 ? 0.872 13.430 -3.686 1.00 81.31 97 ASN A N 1
ATOM 772 C CA . ASN A 1 97 ? -0.233 12.876 -2.907 1.00 81.31 97 ASN A CA 1
ATOM 773 C C . ASN A 1 97 ? -1.075 11.954 -3.799 1.00 81.31 97 ASN A C 1
ATOM 775 O O . ASN A 1 97 ? -1.276 12.245 -4.976 1.00 81.31 97 ASN A O 1
ATOM 779 N N . TYR A 1 98 ? -1.612 10.874 -3.227 1.00 85.44 98 TYR A N 1
ATOM 780 C CA . TYR A 1 98 ? -2.447 9.900 -3.952 1.00 85.44 98 TYR A CA 1
ATOM 781 C C . TYR A 1 98 ? -1.750 9.231 -5.156 1.00 85.44 98 TYR A C 1
ATOM 783 O O . TYR A 1 98 ? -2.406 8.759 -6.080 1.00 85.44 98 TYR A O 1
ATOM 791 N N . ALA A 1 99 ? -0.418 9.135 -5.119 1.00 91.94 99 ALA A N 1
ATOM 792 C CA . ALA A 1 99 ? 0.430 8.516 -6.142 1.00 91.94 99 ALA A CA 1
ATOM 793 C C . ALA A 1 99 ? 0.263 6.987 -6.305 1.00 91.94 99 ALA A C 1
ATOM 795 O O . ALA A 1 99 ? 0.948 6.367 -7.116 1.00 91.94 99 ALA A O 1
ATOM 796 N N . ILE A 1 100 ? -0.640 6.355 -5.550 1.00 96.00 100 ILE A N 1
ATOM 797 C CA . ILE A 1 100 ? -0.917 4.921 -5.630 1.00 96.00 100 ILE A CA 1
ATOM 798 C C . ILE A 1 100 ? -2.420 4.658 -5.658 1.00 96.00 100 ILE A C 1
ATOM 800 O O . ILE A 1 100 ? -3.172 5.185 -4.841 1.00 96.00 100 ILE A O 1
ATOM 804 N N . ASN A 1 101 ? -2.844 3.804 -6.586 1.00 97.12 101 ASN A N 1
ATOM 805 C CA . ASN A 1 101 ? -4.202 3.277 -6.672 1.00 97.12 101 ASN A CA 1
ATOM 806 C C . ASN A 1 101 ? -4.146 1.753 -6.675 1.00 97.12 101 ASN A C 1
ATOM 808 O O . ASN A 1 101 ? -3.284 1.164 -7.330 1.00 97.12 101 ASN A O 1
ATOM 812 N N . VAL A 1 102 ? -5.062 1.115 -5.952 1.00 98.38 102 VAL A N 1
ATOM 813 C CA . VAL A 1 102 ? -5.104 -0.342 -5.814 1.00 98.38 102 VAL A CA 1
ATOM 814 C C . VAL A 1 102 ? -6.532 -0.820 -5.989 1.00 98.38 102 VAL A C 1
ATOM 816 O O . VAL A 1 102 ? -7.448 -0.216 -5.445 1.00 98.38 102 VAL A O 1
ATOM 819 N N . MET A 1 103 ? -6.703 -1.902 -6.741 1.00 98.31 103 MET A N 1
ATOM 820 C CA . MET A 1 103 ? -7.987 -2.557 -6.954 1.00 98.31 103 MET A CA 1
ATOM 821 C C . MET A 1 103 ? -7.825 -4.060 -6.750 1.00 98.31 103 MET A C 1
ATOM 823 O O . MET A 1 103 ? -7.008 -4.697 -7.425 1.00 98.31 103 MET A O 1
ATOM 827 N N . GLN A 1 104 ? -8.616 -4.630 -5.842 1.00 97.81 104 GLN A N 1
ATOM 828 C CA . GLN A 1 104 ? -8.724 -6.078 -5.701 1.00 97.81 104 GLN A CA 1
ATOM 829 C C . GLN A 1 104 ? -9.512 -6.650 -6.884 1.00 97.81 104 GLN A C 1
ATOM 831 O O . GLN A 1 104 ? -10.533 -6.105 -7.298 1.00 97.81 104 GLN A O 1
ATOM 836 N N . ARG A 1 105 ? -9.022 -7.752 -7.442 1.00 96.81 105 ARG A N 1
ATOM 837 C CA . ARG A 1 105 ? -9.673 -8.519 -8.504 1.00 96.81 105 ARG A CA 1
ATOM 838 C C . ARG A 1 105 ? -10.440 -9.697 -7.908 1.00 96.81 105 ARG A C 1
ATOM 840 O O . ARG A 1 105 ? -10.179 -10.120 -6.784 1.00 96.81 105 ARG A O 1
ATOM 847 N N . GLU A 1 106 ? -11.357 -10.258 -8.692 1.00 95.31 106 GLU A N 1
ATOM 848 C CA . GLU A 1 106 ? -12.204 -11.391 -8.284 1.00 95.31 106 GLU A CA 1
ATOM 849 C C . GLU A 1 106 ? -11.403 -12.634 -7.864 1.00 95.31 106 GLU A C 1
ATOM 851 O O . GLU A 1 106 ? -11.833 -13.385 -6.994 1.00 95.31 106 GLU A O 1
ATOM 856 N N . ASP A 1 107 ? -10.215 -12.831 -8.440 1.00 93.81 107 ASP A N 1
ATOM 857 C CA . ASP A 1 107 ? -9.305 -13.936 -8.115 1.00 93.81 107 ASP A CA 1
ATOM 858 C C . ASP A 1 107 ? -8.478 -13.706 -6.832 1.00 93.81 107 ASP A C 1
ATOM 860 O O . ASP A 1 107 ? -7.602 -14.508 -6.498 1.00 93.81 107 ASP A O 1
ATOM 864 N N . GLY A 1 108 ? -8.725 -12.603 -6.119 1.00 94.06 108 GLY A N 1
ATOM 865 C CA . GLY A 1 108 ? -8.007 -12.213 -4.907 1.00 94.06 108 GLY A CA 1
ATOM 866 C C . GLY A 1 108 ? -6.635 -11.579 -5.156 1.00 94.06 108 GLY A C 1
ATOM 867 O O . GLY A 1 108 ? -5.948 -11.236 -4.193 1.00 94.06 108 GLY A O 1
ATOM 868 N N . SER A 1 109 ? -6.219 -11.405 -6.414 1.00 96.81 109 SER A N 1
ATOM 869 C CA . SER A 1 109 ? -5.040 -10.608 -6.757 1.00 96.81 109 SER A CA 1
ATOM 870 C C . SER A 1 109 ? -5.360 -9.111 -6.772 1.00 96.81 109 SER A C 1
ATOM 872 O O . SER A 1 109 ? -6.516 -8.695 -6.721 1.00 96.81 109 SER A O 1
ATOM 874 N N . TYR A 1 110 ? -4.326 -8.280 -6.837 1.00 98.25 110 TYR A N 1
ATOM 875 C CA . TYR A 1 110 ? -4.433 -6.827 -6.792 1.00 98.25 110 TYR A CA 1
ATOM 876 C C . TYR A 1 110 ? -3.784 -6.218 -8.030 1.00 98.25 110 TYR A C 1
ATOM 878 O O . TYR A 1 110 ? -2.626 -6.510 -8.340 1.00 98.25 110 TYR A O 1
ATOM 886 N N . LEU A 1 111 ? -4.526 -5.353 -8.722 1.00 98.19 111 LEU A N 1
ATOM 887 C CA . LEU A 1 111 ? -3.974 -4.422 -9.702 1.00 98.19 111 LEU A CA 1
ATOM 888 C C . LEU A 1 111 ? -3.534 -3.158 -8.969 1.00 98.19 111 LEU A C 1
ATOM 890 O O . LEU A 1 111 ? -4.342 -2.538 -8.282 1.00 98.19 111 LEU A O 1
ATOM 894 N N . ILE A 1 112 ? -2.274 -2.774 -9.134 1.00 98.12 112 ILE A N 1
ATOM 895 C CA . ILE A 1 112 ? -1.695 -1.603 -8.477 1.00 98.12 112 ILE A CA 1
ATOM 896 C C . ILE A 1 112 ? -1.124 -0.680 -9.544 1.00 98.12 112 ILE A C 1
ATOM 898 O O . ILE A 1 112 ? -0.327 -1.120 -10.372 1.00 98.12 112 ILE A O 1
ATOM 902 N N . LEU A 1 113 ? -1.510 0.590 -9.500 1.00 96.56 113 LEU A N 1
ATOM 903 C CA . LEU A 1 113 ? -0.952 1.657 -10.322 1.00 96.56 113 LEU A CA 1
ATOM 904 C C . LEU A 1 113 ? -0.167 2.598 -9.413 1.00 96.56 113 LEU A C 1
ATOM 906 O O . LEU A 1 113 ? -0.739 3.172 -8.488 1.00 96.56 113 LEU A O 1
ATOM 910 N N . HIS A 1 114 ? 1.128 2.725 -9.672 1.00 94.88 114 HIS A N 1
ATOM 911 C CA . HIS A 1 114 ? 2.058 3.530 -8.891 1.00 94.88 114 HIS A CA 1
ATOM 912 C C . HIS A 1 114 ? 2.700 4.572 -9.802 1.00 94.88 114 HIS A C 1
ATOM 914 O O . HIS A 1 114 ? 3.309 4.227 -10.816 1.00 94.88 114 HIS A O 1
ATOM 920 N N . GLU A 1 115 ? 2.504 5.837 -9.459 1.00 90.44 115 GLU A N 1
ATOM 921 C CA . GLU A 1 115 ? 3.128 6.965 -10.134 1.00 90.44 115 GLU A CA 1
ATOM 922 C C . GLU A 1 115 ? 4.652 6.884 -10.049 1.00 90.44 115 GLU A C 1
ATOM 924 O O . GLU A 1 115 ? 5.225 6.351 -9.096 1.00 90.44 115 GLU A O 1
ATOM 929 N N . GLU A 1 116 ? 5.298 7.358 -11.107 1.00 85.38 116 GLU A N 1
ATOM 930 C CA . GLU A 1 116 ? 6.740 7.431 -11.179 1.00 85.38 116 GLU A CA 1
ATOM 931 C C . GLU A 1 116 ? 7.159 8.671 -11.981 1.00 85.38 116 GLU A C 1
ATOM 933 O O . GLU A 1 116 ? 7.051 8.710 -13.213 1.00 85.38 116 GLU A O 1
ATOM 938 N N . ASN A 1 117 ? 7.678 9.669 -11.266 1.00 81.12 117 ASN A N 1
ATOM 939 C CA . ASN A 1 117 ? 7.894 11.005 -11.812 1.00 81.12 117 ASN A CA 1
ATOM 940 C C . ASN A 1 117 ? 9.134 11.077 -12.720 1.00 81.12 117 ASN A C 1
ATOM 942 O O . ASN A 1 117 ? 9.109 11.678 -13.794 1.00 81.12 117 ASN A O 1
ATOM 946 N N . ALA A 1 118 ? 10.242 10.437 -12.331 1.00 83.19 118 ALA A N 1
ATOM 947 C CA . ALA A 1 118 ? 11.541 10.662 -12.968 1.00 83.19 118 ALA A CA 1
ATOM 948 C C . ALA A 1 118 ? 11.643 10.070 -14.382 1.00 83.19 118 ALA A C 1
ATOM 950 O O . ALA A 1 118 ? 12.336 10.641 -15.225 1.00 83.19 118 ALA A O 1
ATOM 951 N N . PHE A 1 119 ? 10.970 8.949 -14.659 1.00 84.94 119 PHE A N 1
ATOM 952 C CA . PHE A 1 119 ? 10.864 8.374 -16.006 1.00 84.94 119 PHE A CA 1
ATOM 953 C C . PHE A 1 119 ? 9.476 8.571 -16.629 1.00 84.94 119 PHE A C 1
ATOM 955 O O . PHE A 1 119 ? 9.189 7.946 -17.652 1.00 84.94 119 PHE A O 1
ATOM 962 N N . ALA A 1 120 ? 8.648 9.455 -16.054 1.00 87.88 120 ALA A N 1
ATOM 963 C CA . ALA A 1 120 ? 7.345 9.866 -16.578 1.00 87.88 120 ALA A CA 1
ATOM 964 C C . ALA A 1 120 ? 6.443 8.679 -16.966 1.00 87.88 120 ALA A C 1
ATOM 966 O O . ALA A 1 120 ? 5.894 8.620 -18.071 1.00 87.88 120 ALA A O 1
ATOM 967 N N . LYS A 1 121 ? 6.312 7.701 -16.064 1.00 88.69 121 LYS A N 1
ATOM 968 C CA . LYS A 1 121 ? 5.537 6.473 -16.296 1.00 88.69 121 LYS A CA 1
ATOM 969 C C . LYS A 1 121 ? 4.639 6.147 -15.109 1.00 88.69 121 LYS A C 1
ATOM 971 O O . LYS A 1 121 ? 4.794 6.669 -14.015 1.00 88.69 121 LYS A O 1
ATOM 976 N N . ILE A 1 122 ? 3.713 5.221 -15.335 1.00 92.44 122 ILE A N 1
ATOM 977 C CA . ILE A 1 122 ? 2.961 4.562 -14.268 1.00 92.44 122 ILE A CA 1
ATOM 978 C C . ILE A 1 122 ? 3.417 3.109 -14.215 1.00 92.44 122 ILE A C 1
ATOM 980 O O . ILE A 1 122 ? 3.310 2.377 -15.202 1.00 92.44 122 ILE A O 1
ATOM 984 N N . LEU A 1 123 ? 3.928 2.680 -13.065 1.00 94.38 123 LEU A N 1
ATOM 985 C CA . LEU A 1 123 ? 4.234 1.280 -12.817 1.00 94.38 123 LEU A CA 1
ATOM 986 C C . LEU A 1 123 ? 2.941 0.530 -12.509 1.00 94.38 123 LEU A C 1
ATOM 988 O O . LEU A 1 123 ? 2.173 0.909 -11.626 1.00 94.38 123 LEU A O 1
ATOM 992 N N . CYS A 1 124 ? 2.710 -0.541 -13.260 1.00 96.00 124 CYS A N 1
ATOM 993 C CA . CYS A 1 124 ? 1.531 -1.382 -13.145 1.00 96.00 124 CYS A CA 1
ATOM 994 C C . CYS A 1 124 ? 1.943 -2.753 -12.609 1.00 96.00 124 CYS A C 1
ATOM 996 O O . CYS A 1 124 ? 2.719 -3.464 -13.252 1.00 96.00 124 CYS A O 1
ATOM 998 N N . TYR A 1 125 ? 1.423 -3.125 -11.442 1.00 96.69 125 TYR A N 1
ATOM 999 C CA . TYR A 1 125 ? 1.708 -4.407 -10.809 1.00 96.69 125 TYR A CA 1
ATOM 1000 C C . TYR A 1 125 ? 0.459 -5.278 -10.744 1.00 96.69 125 TYR A C 1
ATOM 1002 O O . TYR A 1 125 ? -0.646 -4.800 -10.494 1.00 96.69 125 TYR A O 1
ATOM 1010 N N . SER A 1 126 ? 0.670 -6.580 -10.917 1.00 95.56 126 SER A N 1
ATOM 1011 C CA . SER A 1 126 ? -0.287 -7.621 -10.558 1.00 95.56 126 SER A CA 1
ATOM 1012 C C . SER A 1 126 ? 0.301 -8.377 -9.372 1.00 95.56 126 SER A C 1
ATOM 1014 O O . SER A 1 126 ? 1.267 -9.119 -9.541 1.00 95.56 126 SER A O 1
ATOM 1016 N N . TRP A 1 127 ? -0.232 -8.158 -8.173 1.00 97.25 127 TRP A N 1
ATOM 1017 C CA . TRP A 1 127 ? 0.299 -8.738 -6.938 1.00 97.25 127 TRP A CA 1
ATOM 1018 C C . TRP A 1 127 ? -0.674 -9.753 -6.341 1.00 97.25 127 TRP A C 1
ATOM 1020 O O . TRP A 1 127 ? -1.877 -9.510 -6.309 1.00 97.25 127 TRP A O 1
ATOM 1030 N N . ASN A 1 128 ? -0.166 -10.892 -5.866 1.00 94.81 128 ASN A N 1
ATOM 1031 C CA . ASN A 1 128 ? -0.983 -11.913 -5.216 1.00 94.81 128 ASN A CA 1
ATOM 1032 C C . ASN A 1 128 ? -0.376 -12.314 -3.854 1.00 94.81 128 ASN A C 1
ATOM 1034 O O . ASN A 1 128 ? 0.746 -12.838 -3.835 1.00 94.81 128 ASN A O 1
ATOM 1038 N N . PRO A 1 129 ? -1.112 -12.155 -2.738 1.00 88.88 129 PRO A N 1
ATOM 1039 C CA . PRO A 1 129 ? -0.623 -12.462 -1.390 1.00 88.88 129 PRO A CA 1
ATOM 1040 C C . PRO A 1 129 ? -0.311 -13.950 -1.149 1.00 88.88 129 PRO A C 1
ATOM 1042 O O . PRO A 1 129 ? 0.489 -14.291 -0.277 1.00 88.88 129 PRO A O 1
ATOM 1045 N N . VAL A 1 130 ? -0.913 -14.865 -1.915 1.00 78.12 130 VAL A N 1
ATOM 1046 C CA . VAL A 1 130 ? -0.676 -16.315 -1.787 1.00 78.12 130 VAL A CA 1
ATOM 1047 C C . VAL A 1 130 ? 0.659 -16.715 -2.429 1.00 78.12 130 VAL A C 1
ATOM 1049 O O . VAL A 1 130 ? 1.301 -17.669 -1.994 1.00 78.12 130 VAL A O 1
ATOM 1052 N N . SER A 1 131 ? 1.121 -15.949 -3.422 1.00 60.72 131 SER A N 1
ATOM 1053 C CA . SER A 1 131 ? 2.376 -16.203 -4.146 1.00 60.72 131 SER A CA 1
ATOM 1054 C C . SER A 1 131 ? 3.638 -15.755 -3.393 1.00 60.72 131 SER A C 1
ATOM 1056 O O . SER A 1 131 ? 4.745 -16.153 -3.751 1.00 60.72 131 SER A O 1
ATOM 1058 N N . THR A 1 132 ? 3.485 -14.960 -2.329 1.00 51.62 132 THR A N 1
ATOM 1059 C CA . THR A 1 132 ? 4.590 -14.375 -1.549 1.00 51.62 132 THR A CA 1
ATOM 1060 C C . THR A 1 132 ? 5.143 -15.276 -0.438 1.00 51.62 132 THR A C 1
ATOM 1062 O O . THR A 1 132 ? 6.015 -14.845 0.310 1.00 51.62 132 THR A O 1
ATOM 1065 N N . LYS A 1 133 ? 4.703 -16.540 -0.333 1.00 36.66 133 LYS A N 1
ATOM 1066 C CA . LYS A 1 133 ? 5.406 -17.557 0.469 1.00 36.66 133 LYS A CA 1
ATOM 1067 C C . LYS A 1 133 ? 6.558 -18.148 -0.356 1.00 36.66 133 LYS A C 1
ATOM 1069 O O . LYS A 1 133 ? 6.351 -19.112 -1.090 1.00 36.66 133 LYS A O 1
ATOM 1074 N N . LYS A 1 134 ? 7.755 -17.577 -0.238 1.00 33.50 134 LYS A N 1
ATOM 1075 C CA . LYS A 1 134 ? 9.018 -18.244 -0.583 1.00 33.50 134 LYS A CA 1
ATOM 1076 C C . LYS A 1 134 ? 9.931 -18.256 0.628 1.00 33.50 134 LYS A C 1
ATOM 1078 O O . LYS A 1 134 ? 9.968 -17.219 1.322 1.00 33.50 134 LYS A O 1
#

pLDDT: mean 88.5, std 11.64, range [33.5, 98.38]

Organism: NCBI:txid2840833

Solvent-accessible surface area (backbone atoms only — not comparable to full-atom values): 7792 Å² total; per-residue (Å²): 136,60,48,68,53,72,43,57,82,64,45,69,64,39,48,77,68,65,63,72,48,95,86,60,76,65,83,37,78,35,78,46,54,54,46,76,88,75,83,79,79,66,37,55,59,15,59,49,23,58,35,77,46,88,68,32,32,41,32,35,20,25,32,55,49,32,30,43,34,25,34,63,89,75,55,44,80,74,50,72,48,66,49,47,75,94,53,72,54,54,48,36,33,35,89,46,78,69,38,35,49,65,44,71,44,96,88,68,30,32,46,34,43,33,50,25,62,72,75,73,46,71,49,76,45,82,49,47,80,84,73,68,78,123

Radius of gyration: 16.47 Å; Cα contacts (8 Å, |Δi|>4): 270; chains: 1; bounding box: 43×36×44 Å

Mean predicted aligned error: 5.29 Å

Sequence (134 aa):
MGSTIVRCDRFLERAAKNEIVKGWKPDLIFYIPFNIEDGSKLDYDNAKAFAAEGDYIFIAIARYGYITVYDKSTGKLVGRIEPGDNVHKQSGWCDFNYAINVMQREDGSYLILHEENAFAKILCYSWNPVSTKK

Secondary structure (DSSP, 8-state):
---EEEE-TTHHHHHHTT---TT---SEEEE------SSSS-GGG-EEEEEEETTEEEEEESBTT-EEEEETTT--EEEEE---GGGTT---B--STT-EEEEE-TTS-EEEEEEETTTTEEEEEEE-TTTT--

Foldseek 3Di:
DADKDFAAPPNVVCVVVVVPDVPDDGPDIEGADDDDPPVPVPQQRHFAEWDDEDQWIWTQGFAQRKIWIAGNNHRHTLGIDFDDVVVPSGAGGDHDYPQKDWDQDPVRWIWIWGDGDPVRDTDTDTGHSVVPPD